Protein AF-A0A7W3MZ25-F1 (afdb_monomer_lite)

Radius of gyration: 14.88 Å; chains: 1; bounding box: 39×30×41 Å

Structure (mmCIF, N/CA/C/O backbone):
data_AF-A0A7W3MZ25-F1
#
_entry.id   AF-A0A7W3MZ25-F1
#
loop_
_atom_site.group_PDB
_atom_site.id
_atom_site.type_symbol
_atom_site.label_atom_id
_atom_site.label_alt_id
_atom_site.label_comp_id
_atom_site.label_asym_id
_atom_site.label_entity_id
_atom_site.label_seq_id
_atom_site.pdbx_PDB_ins_code
_atom_site.Cartn_x
_atom_site.Cartn_y
_atom_site.Cartn_z
_atom_site.occupancy
_atom_site.B_iso_or_equiv
_atom_site.auth_seq_id
_atom_site.auth_comp_id
_atom_site.auth_asym_id
_atom_site.auth_atom_id
_atom_site.pdbx_PDB_model_num
ATOM 1 N N . MET A 1 1 ? 2.802 -11.523 -21.238 1.00 66.38 1 MET A N 1
ATOM 2 C CA . MET A 1 1 ? 2.652 -12.300 -19.993 1.00 66.38 1 MET A CA 1
ATOM 3 C C . MET A 1 1 ? 3.324 -11.457 -18.950 1.00 66.38 1 MET A C 1
ATOM 5 O O . MET A 1 1 ? 4.545 -11.412 -18.972 1.00 66.38 1 MET A O 1
ATOM 9 N N . PHE A 1 2 ? 2.535 -10.769 -18.134 1.00 85.69 2 PHE A N 1
ATOM 10 C CA . PHE A 1 2 ? 3.048 -9.909 -17.081 1.00 85.69 2 PHE A CA 1
ATOM 11 C C . PHE A 1 2 ? 3.897 -10.700 -16.076 1.00 85.69 2 PHE A C 1
ATOM 13 O O . PHE A 1 2 ? 3.650 -11.880 -15.805 1.00 85.69 2 PHE A O 1
ATOM 20 N N . THR A 1 3 ? 4.902 -10.038 -15.508 1.00 93.62 3 THR A N 1
ATOM 21 C CA . THR A 1 3 ? 5.686 -10.532 -14.368 1.00 93.62 3 THR A CA 1
ATOM 22 C C . THR A 1 3 ? 6.079 -9.358 -13.480 1.00 93.62 3 THR A C 1
ATOM 24 O O . THR A 1 3 ? 6.156 -8.230 -13.962 1.00 93.62 3 THR A O 1
ATOM 27 N N . VAL A 1 4 ? 6.397 -9.609 -12.205 1.00 95.31 4 VAL A N 1
ATOM 28 C CA . VAL A 1 4 ? 6.908 -8.539 -11.327 1.00 95.31 4 VAL A CA 1
ATOM 29 C C . VAL A 1 4 ? 8.206 -7.937 -11.874 1.00 95.31 4 VAL A C 1
ATOM 31 O O . VAL A 1 4 ? 8.381 -6.728 -11.843 1.00 95.31 4 VAL A O 1
ATOM 34 N N . ASN A 1 5 ? 9.069 -8.747 -12.494 1.00 95.38 5 ASN A N 1
ATOM 35 C CA . ASN A 1 5 ? 10.282 -8.246 -13.146 1.00 95.38 5 ASN A CA 1
ATOM 36 C C . ASN A 1 5 ? 9.990 -7.343 -14.356 1.00 95.38 5 ASN A C 1
ATOM 38 O O . ASN A 1 5 ? 10.755 -6.421 -14.618 1.00 95.38 5 ASN A O 1
ATOM 42 N N . GLU A 1 6 ? 8.928 -7.621 -15.118 1.00 94.25 6 GLU A N 1
ATOM 43 C CA . GLU A 1 6 ? 8.505 -6.758 -16.229 1.00 94.25 6 GLU A CA 1
ATOM 44 C C . GLU A 1 6 ? 7.991 -5.421 -15.694 1.00 94.25 6 GLU A C 1
ATOM 46 O O . GLU A 1 6 ? 8.427 -4.382 -16.178 1.00 94.25 6 GLU A O 1
ATOM 51 N N . LEU A 1 7 ? 7.170 -5.452 -14.639 1.00 96.12 7 LEU A N 1
ATOM 52 C CA . LEU A 1 7 ? 6.695 -4.248 -13.958 1.00 96.12 7 LEU A CA 1
ATOM 53 C C . LEU A 1 7 ? 7.861 -3.392 -13.447 1.00 96.12 7 LEU A C 1
ATOM 55 O O . LEU A 1 7 ? 7.952 -2.216 -13.774 1.00 96.12 7 LEU A O 1
ATOM 59 N N . VAL A 1 8 ? 8.802 -3.998 -12.715 1.00 96.25 8 VAL A N 1
ATOM 60 C CA . VAL A 1 8 ? 10.002 -3.314 -12.205 1.00 96.25 8 VAL A CA 1
ATOM 61 C C . VAL A 1 8 ? 10.850 -2.749 -13.342 1.00 96.25 8 VAL A C 1
ATOM 63 O O . VAL A 1 8 ? 11.418 -1.669 -13.207 1.00 96.25 8 VAL A O 1
ATOM 66 N N . ARG A 1 9 ? 10.950 -3.453 -14.473 1.00 94.19 9 ARG A N 1
ATOM 67 C CA . ARG A 1 9 ? 11.675 -2.944 -15.638 1.00 94.19 9 ARG A CA 1
ATOM 68 C C . ARG A 1 9 ? 11.005 -1.698 -16.218 1.00 94.19 9 ARG A C 1
ATOM 70 O O . ARG A 1 9 ? 11.735 -0.772 -16.536 1.00 94.19 9 ARG A O 1
ATOM 77 N N . CYS A 1 10 ? 9.679 -1.689 -16.343 1.00 93.56 10 CYS A N 1
ATOM 78 C CA . CYS A 1 10 ? 8.910 -0.525 -16.792 1.00 93.56 10 CYS A CA 1
ATOM 79 C C . CYS A 1 10 ? 9.055 0.658 -15.833 1.00 93.56 10 CYS A C 1
ATOM 81 O O . CYS A 1 10 ? 9.342 1.764 -16.268 1.00 93.56 10 CYS A O 1
ATOM 83 N N . ILE A 1 11 ? 8.968 0.416 -14.519 1.00 94.75 11 ILE A N 1
ATOM 84 C CA . ILE A 1 11 ? 9.174 1.459 -13.502 1.00 94.75 11 ILE A CA 1
ATOM 85 C C . ILE A 1 11 ? 10.547 2.136 -13.657 1.00 94.75 11 ILE A C 1
ATOM 87 O O . ILE A 1 11 ? 10.658 3.352 -13.553 1.00 94.75 11 ILE A O 1
ATOM 91 N N . ASN A 1 12 ? 11.589 1.345 -13.926 1.00 92.56 12 ASN A N 1
ATOM 92 C CA . ASN A 1 12 ? 12.965 1.827 -14.053 1.00 92.56 12 ASN A CA 1
ATOM 93 C C . ASN A 1 12 ? 13.326 2.357 -15.452 1.00 92.56 12 ASN A C 1
ATOM 95 O O . ASN A 1 12 ? 14.484 2.724 -15.675 1.00 92.56 12 ASN A O 1
ATOM 99 N N . ASP A 1 13 ? 12.399 2.339 -16.411 1.00 89.56 13 ASP A N 1
ATOM 100 C CA . ASP A 1 13 ? 12.661 2.793 -17.772 1.00 89.56 13 ASP A CA 1
ATOM 101 C C . ASP A 1 13 ? 12.366 4.301 -17.887 1.00 89.56 13 ASP A C 1
ATOM 103 O O . ASP A 1 13 ? 11.207 4.706 -17.817 1.00 89.56 13 ASP A O 1
ATOM 107 N N . PRO A 1 14 ? 13.390 5.159 -18.060 1.00 75.56 14 PRO A N 1
ATOM 108 C CA . PRO A 1 14 ? 13.197 6.607 -18.133 1.00 75.56 14 PRO A CA 1
ATOM 109 C C . PRO A 1 14 ? 12.454 7.060 -19.399 1.00 75.56 14 PRO A C 1
ATOM 111 O O . PRO A 1 14 ? 12.026 8.214 -19.454 1.00 75.56 14 PRO A O 1
ATOM 114 N N . ASP A 1 15 ? 12.342 6.191 -20.410 1.00 78.81 15 ASP A N 1
ATOM 115 C CA . ASP A 1 15 ? 11.617 6.456 -21.653 1.00 78.81 15 ASP A CA 1
ATOM 116 C C . ASP A 1 15 ? 10.171 5.915 -21.617 1.00 78.81 15 ASP A C 1
ATOM 118 O O . ASP A 1 15 ? 9.412 6.158 -22.560 1.00 78.81 15 ASP A O 1
ATOM 122 N N . ASP A 1 16 ? 9.777 5.187 -20.563 1.00 72.62 16 ASP A N 1
ATOM 123 C CA . ASP A 1 16 ? 8.404 4.704 -20.383 1.00 72.62 16 ASP A CA 1
ATOM 124 C C . ASP A 1 16 ? 7.508 5.862 -19.929 1.00 72.62 16 ASP A C 1
ATOM 126 O O . ASP A 1 16 ? 7.760 6.540 -18.930 1.00 72.62 16 ASP A O 1
ATOM 130 N N . ASP A 1 17 ? 6.438 6.112 -20.678 1.00 64.69 17 ASP A N 1
ATOM 131 C CA . ASP A 1 17 ? 5.498 7.198 -20.432 1.00 64.69 17 ASP A CA 1
ATOM 132 C C . ASP A 1 17 ? 4.496 6.838 -19.330 1.00 64.69 17 ASP A C 1
ATOM 134 O O . ASP A 1 17 ? 3.306 7.108 -19.455 1.00 64.69 17 ASP A O 1
ATOM 138 N N . SER A 1 18 ? 4.953 6.220 -18.237 1.00 69.25 18 SER A N 1
ATOM 139 C CA . SER A 1 18 ? 4.181 5.719 -17.082 1.00 69.25 18 SER A CA 1
ATOM 140 C C . SER A 1 18 ? 3.029 4.747 -17.389 1.00 69.25 18 SER A C 1
ATOM 142 O O . SER A 1 18 ? 2.585 4.011 -16.511 1.00 69.25 18 SER A O 1
ATOM 144 N N . THR A 1 19 ? 2.563 4.677 -18.633 1.00 83.44 19 THR A N 1
ATOM 145 C CA . THR A 1 19 ? 1.327 4.008 -19.029 1.00 83.44 19 THR A CA 1
ATOM 146 C C . THR A 1 19 ? 1.508 2.502 -18.982 1.00 83.44 19 THR A C 1
ATOM 148 O O . THR A 1 19 ? 0.641 1.788 -18.478 1.00 83.44 19 THR A O 1
ATOM 151 N N . ARG A 1 20 ? 2.660 1.997 -19.440 1.00 91.31 20 ARG A N 1
ATOM 152 C CA . ARG A 1 20 ? 2.879 0.553 -19.513 1.00 91.31 20 ARG A CA 1
ATOM 153 C C . ARG A 1 20 ? 2.978 -0.094 -18.134 1.00 91.31 20 ARG A C 1
ATOM 155 O O . ARG A 1 20 ? 2.506 -1.218 -17.962 1.00 91.31 20 ARG A O 1
ATOM 162 N N . ALA A 1 21 ? 3.560 0.592 -17.153 1.00 94.00 21 ALA A N 1
ATOM 163 C CA . ALA A 1 21 ? 3.626 0.087 -15.786 1.00 94.00 21 ALA A CA 1
ATOM 164 C C . ALA A 1 21 ? 2.216 -0.157 -15.220 1.00 94.00 21 ALA A C 1
ATOM 166 O O . ALA A 1 21 ? 1.936 -1.258 -14.744 1.00 94.00 21 ALA A O 1
ATOM 167 N N . TYR A 1 22 ? 1.302 0.807 -15.368 1.00 93.38 22 TYR A N 1
ATOM 168 C CA . TYR A 1 22 ? -0.084 0.656 -14.916 1.00 93.38 22 TYR A CA 1
ATOM 169 C C . TYR A 1 22 ? -0.882 -0.374 -15.729 1.00 93.38 22 TYR A C 1
ATOM 171 O O . TYR A 1 22 ? -1.653 -1.127 -15.143 1.00 93.38 22 TYR A O 1
ATOM 179 N N . GLU A 1 23 ? -0.642 -0.525 -17.037 1.00 94.94 23 GLU A N 1
ATOM 180 C CA . GLU A 1 23 ? -1.234 -1.636 -17.805 1.00 94.94 23 GLU A CA 1
ATOM 181 C C . GLU A 1 23 ? -0.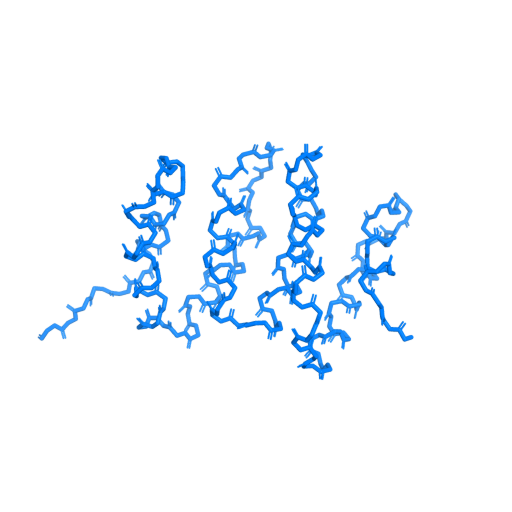828 -3.006 -17.240 1.00 94.94 23 GLU A C 1
ATOM 183 O O . GLU A 1 23 ? -1.640 -3.928 -17.157 1.00 94.94 23 GLU A O 1
ATOM 188 N N . ILE A 1 24 ? 0.438 -3.157 -16.838 1.00 96.00 24 ILE A N 1
ATOM 189 C CA . ILE A 1 24 ? 0.921 -4.390 -16.211 1.00 96.00 24 ILE A CA 1
ATOM 190 C C . ILE A 1 24 ? 0.255 -4.597 -14.846 1.00 96.00 24 ILE A C 1
ATOM 192 O O . ILE A 1 24 ? -0.083 -5.735 -14.512 1.00 96.00 24 ILE A O 1
ATOM 196 N N . VAL A 1 25 ? 0.048 -3.527 -14.070 1.00 97.50 25 VAL A N 1
ATOM 197 C CA . VAL A 1 25 ? -0.718 -3.586 -12.817 1.00 97.50 25 VAL A CA 1
ATOM 198 C C . VAL A 1 25 ? -2.140 -4.083 -13.083 1.00 97.50 25 VAL A C 1
ATOM 200 O O . VAL A 1 25 ? -2.559 -5.052 -12.452 1.00 97.50 25 VAL A O 1
ATOM 203 N N . ASP A 1 26 ? -2.845 -3.523 -14.066 1.00 97.31 26 ASP A N 1
ATOM 204 C CA . ASP A 1 26 ? -4.194 -3.960 -14.442 1.00 97.31 26 ASP A CA 1
ATOM 205 C C . ASP A 1 26 ? -4.226 -5.439 -14.850 1.00 97.31 26 ASP A C 1
ATOM 207 O O . ASP A 1 26 ? -5.095 -6.197 -14.407 1.00 97.31 26 ASP A O 1
ATOM 211 N N . GLU A 1 27 ? -3.256 -5.888 -15.655 1.00 97.44 27 GLU A N 1
ATOM 212 C CA . GLU A 1 27 ? -3.116 -7.297 -16.034 1.00 97.44 27 GLU A CA 1
ATOM 213 C C . GLU A 1 27 ? -2.898 -8.204 -14.802 1.00 97.44 27 GLU A C 1
ATOM 215 O O . GLU A 1 27 ? -3.517 -9.271 -14.696 1.00 97.44 27 GLU A O 1
ATOM 220 N N . MET A 1 28 ? -2.051 -7.783 -13.852 1.00 97.62 28 MET A N 1
ATOM 221 C CA . MET A 1 28 ? -1.815 -8.500 -12.595 1.00 97.62 28 MET A CA 1
ATOM 222 C C . MET A 1 28 ? -3.089 -8.587 -11.759 1.00 97.62 28 MET A C 1
ATOM 224 O O . MET A 1 28 ? -3.473 -9.685 -11.348 1.00 97.62 28 MET A O 1
ATOM 228 N N . VAL A 1 29 ? -3.771 -7.466 -11.535 1.00 97.75 29 VAL A N 1
ATOM 229 C CA . VAL A 1 29 ? -4.998 -7.398 -10.731 1.00 97.75 29 VAL A CA 1
ATOM 230 C C . VAL A 1 29 ? -6.105 -8.239 -11.365 1.00 97.75 29 VAL A C 1
ATOM 232 O O . VAL A 1 29 ? -6.729 -9.049 -10.677 1.00 97.75 29 VAL A O 1
ATOM 235 N N . ALA A 1 30 ? -6.285 -8.152 -12.686 1.00 97.75 30 ALA A N 1
ATOM 236 C CA . ALA A 1 30 ? -7.260 -8.954 -13.423 1.00 97.75 30 ALA A CA 1
ATOM 237 C C . ALA A 1 30 ? -7.000 -10.466 -13.317 1.00 97.75 30 ALA A C 1
ATOM 239 O O . ALA A 1 30 ? -7.936 -11.266 -13.392 1.00 97.75 30 ALA A O 1
ATOM 240 N N . SER A 1 31 ? -5.743 -10.877 -13.126 1.00 97.19 31 SER A N 1
ATOM 241 C CA . SER A 1 31 ? -5.407 -12.286 -12.906 1.00 97.19 31 SER A CA 1
ATOM 242 C C . SER A 1 31 ? -5.825 -12.806 -11.528 1.00 97.19 31 SER A C 1
ATOM 244 O O . SER A 1 31 ? -6.066 -14.005 -11.375 1.00 97.19 31 SER A O 1
ATOM 246 N N . GLY A 1 32 ? -5.892 -11.923 -10.524 1.00 96.50 32 GLY A N 1
ATOM 247 C CA . GLY A 1 32 ? -6.143 -12.282 -9.130 1.00 96.50 32 GLY A CA 1
ATOM 248 C C . GLY A 1 32 ? -5.061 -13.168 -8.499 1.00 96.50 32 GLY A C 1
ATOM 249 O O . GLY A 1 32 ? -5.322 -13.802 -7.471 1.00 96.50 32 GLY A O 1
ATOM 250 N N . ASP A 1 33 ? -3.865 -13.259 -9.094 1.00 97.31 33 ASP A N 1
ATOM 251 C CA . ASP A 1 33 ? -2.794 -14.127 -8.602 1.00 97.31 33 ASP A CA 1
ATOM 252 C C . ASP A 1 33 ? -2.128 -13.560 -7.340 1.00 97.31 33 ASP A C 1
ATOM 254 O O . ASP A 1 33 ? -1.107 -12.868 -7.362 1.00 97.31 33 ASP A O 1
ATOM 258 N N . LYS A 1 34 ? -2.697 -13.919 -6.188 1.00 96.81 34 LYS A N 1
ATOM 259 C CA . LYS A 1 34 ? -2.170 -13.541 -4.873 1.00 96.81 34 LYS A CA 1
ATOM 260 C C . LYS A 1 34 ? -0.775 -14.106 -4.584 1.00 96.81 34 LYS A C 1
ATOM 262 O O . LYS A 1 34 ? -0.137 -13.645 -3.638 1.00 96.81 34 LYS A O 1
ATOM 267 N N . ALA A 1 35 ? -0.262 -15.060 -5.370 1.00 97.00 35 ALA A N 1
ATOM 268 C CA . ALA A 1 35 ? 1.108 -15.549 -5.208 1.00 97.00 35 ALA A CA 1
ATOM 269 C C . ALA A 1 35 ? 2.164 -14.481 -5.547 1.00 97.00 35 ALA A C 1
ATOM 271 O O . ALA A 1 35 ? 3.324 -14.627 -5.159 1.00 97.00 35 ALA A O 1
ATOM 272 N N . LEU A 1 36 ? 1.771 -13.395 -6.222 1.00 97.69 36 LEU A N 1
ATOM 273 C CA . LEU A 1 36 ? 2.648 -12.269 -6.551 1.00 97.69 36 LEU A CA 1
ATOM 274 C C . LEU A 1 36 ? 2.889 -11.324 -5.365 1.00 97.69 36 LEU A C 1
ATOM 276 O O . LEU A 1 36 ? 3.916 -10.647 -5.331 1.00 97.69 36 LEU A O 1
ATOM 280 N N . VAL A 1 37 ? 1.993 -11.309 -4.370 1.00 98.44 37 VAL A N 1
ATOM 281 C CA . VAL A 1 37 ? 2.024 -10.363 -3.238 1.00 98.44 37 VAL A CA 1
ATOM 282 C C . VAL A 1 37 ? 3.365 -10.369 -2.485 1.00 98.44 37 VAL A C 1
ATOM 284 O O . VAL A 1 37 ? 3.916 -9.290 -2.277 1.00 98.44 37 VAL A O 1
ATOM 287 N N . PRO A 1 38 ? 3.973 -11.520 -2.121 1.00 98.44 38 PRO A N 1
ATOM 288 C CA . PRO A 1 38 ? 5.267 -11.517 -1.431 1.00 98.44 38 PRO A CA 1
ATOM 289 C C . PRO A 1 38 ? 6.410 -10.923 -2.266 1.00 98.44 38 PRO A C 1
ATOM 291 O O . PRO A 1 38 ? 7.331 -10.312 -1.721 1.00 98.44 38 PRO A O 1
ATOM 294 N N . HIS A 1 39 ? 6.362 -11.099 -3.589 1.00 98.38 39 HIS A N 1
ATOM 295 C CA . HIS A 1 39 ? 7.368 -10.542 -4.487 1.00 98.38 39 HIS A CA 1
ATOM 296 C C . HIS A 1 39 ? 7.192 -9.025 -4.604 1.00 98.38 39 HIS A C 1
ATOM 298 O O . HIS A 1 39 ? 8.156 -8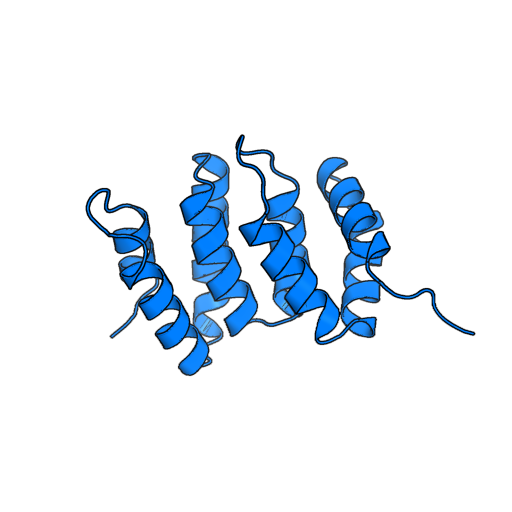.290 -4.421 1.00 98.38 39 HIS A O 1
ATOM 304 N N . LEU A 1 40 ? 5.960 -8.549 -4.806 1.00 98.69 40 LEU A N 1
ATOM 305 C CA . LEU A 1 40 ? 5.643 -7.118 -4.833 1.00 98.69 40 LEU A CA 1
ATOM 306 C C . LEU A 1 40 ? 6.019 -6.426 -3.516 1.00 98.69 40 LEU A C 1
ATOM 308 O O . LEU A 1 40 ? 6.647 -5.376 -3.537 1.00 98.69 40 LEU A O 1
ATOM 312 N N . ALA A 1 41 ? 5.747 -7.050 -2.367 1.00 98.69 41 ALA A N 1
ATOM 313 C CA . ALA A 1 41 ? 6.162 -6.520 -1.068 1.00 98.69 41 ALA A CA 1
ATOM 314 C C . ALA A 1 41 ? 7.692 -6.395 -0.943 1.00 98.69 41 ALA A C 1
ATOM 316 O O . ALA A 1 41 ? 8.188 -5.463 -0.312 1.00 98.69 41 ALA A O 1
ATOM 317 N N . THR A 1 42 ? 8.449 -7.305 -1.564 1.00 98.62 42 THR A N 1
ATOM 318 C CA . THR A 1 42 ? 9.916 -7.223 -1.608 1.00 98.62 42 THR A CA 1
ATOM 319 C C . THR A 1 42 ? 10.385 -6.046 -2.465 1.00 98.62 42 THR A C 1
ATOM 321 O O . THR A 1 42 ? 11.294 -5.328 -2.052 1.00 98.62 42 THR A O 1
ATOM 324 N N . GLU A 1 43 ? 9.769 -5.818 -3.628 1.00 98.69 43 GLU A N 1
ATOM 325 C CA . GLU A 1 43 ? 10.110 -4.680 -4.494 1.00 98.69 43 GLU A CA 1
ATOM 326 C C . GLU A 1 43 ? 9.705 -3.341 -3.872 1.00 98.69 43 GLU A C 1
ATOM 328 O O . GLU A 1 43 ? 10.494 -2.401 -3.907 1.00 98.69 43 GLU A O 1
ATOM 333 N N . LEU A 1 44 ? 8.556 -3.272 -3.191 1.00 98.81 44 LEU A N 1
ATOM 334 C CA . LEU A 1 44 ? 8.145 -2.084 -2.440 1.00 98.81 44 LEU A CA 1
ATOM 335 C C . LEU A 1 44 ? 9.233 -1.657 -1.449 1.00 98.81 44 LEU A C 1
ATOM 337 O O . LEU A 1 44 ? 9.622 -0.495 -1.406 1.00 98.81 44 LEU A O 1
ATOM 341 N N . GLN A 1 45 ? 9.782 -2.604 -0.681 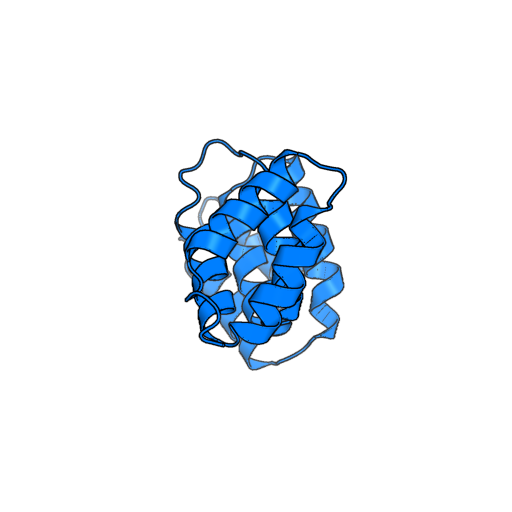1.00 98.62 45 GLN A N 1
ATOM 342 C CA . GLN A 1 45 ? 10.860 -2.302 0.262 1.00 98.62 45 GLN A CA 1
ATOM 343 C C . GLN A 1 45 ? 12.132 -1.795 -0.427 1.00 98.62 45 GLN A C 1
ATOM 345 O O . GLN A 1 45 ? 12.844 -0.973 0.150 1.00 98.62 45 GLN A O 1
ATOM 350 N N . LYS A 1 46 ? 12.434 -2.254 -1.646 1.00 98.50 46 LYS A N 1
ATOM 351 C CA . LYS A 1 46 ? 13.582 -1.751 -2.414 1.00 98.50 46 LYS A CA 1
ATOM 352 C C . LYS A 1 46 ? 13.361 -0.311 -2.862 1.00 98.50 46 LYS A C 1
ATOM 354 O O . LYS A 1 46 ? 14.187 0.526 -2.515 1.00 98.50 46 LYS A O 1
ATOM 359 N N . PHE A 1 47 ? 12.229 -0.005 -3.496 1.00 98.44 47 PHE A N 1
ATOM 360 C CA . PHE A 1 47 ? 11.914 1.361 -3.932 1.00 98.44 47 PHE A CA 1
ATOM 361 C C . PHE A 1 47 ? 11.871 2.346 -2.757 1.00 98.44 47 PHE A C 1
ATOM 363 O O . PHE A 1 47 ? 12.453 3.428 -2.825 1.00 98.44 47 PHE A O 1
ATOM 370 N N . LEU A 1 48 ? 11.315 1.929 -1.613 1.00 98.44 48 LEU A N 1
ATOM 371 C CA . LEU A 1 48 ? 11.364 2.716 -0.376 1.00 98.44 48 LEU A CA 1
ATOM 372 C C . LEU A 1 48 ? 12.802 2.998 0.096 1.00 98.44 48 LEU A C 1
ATOM 374 O O . LEU A 1 48 ? 13.081 4.074 0.623 1.00 98.44 48 LEU A O 1
ATOM 378 N N . ASN A 1 49 ? 13.724 2.041 -0.043 1.00 98.31 49 ASN A N 1
ATOM 379 C CA . ASN A 1 49 ? 15.132 2.223 0.328 1.00 98.31 49 ASN A CA 1
ATOM 380 C C . ASN A 1 49 ? 15.915 3.076 -0.673 1.00 98.31 49 ASN A C 1
ATOM 382 O O . ASN A 1 49 ? 16.884 3.724 -0.281 1.00 98.31 49 ASN A O 1
ATOM 386 N N . GLU A 1 50 ? 15.501 3.072 -1.934 1.00 97.44 50 GLU A N 1
ATOM 387 C CA . GLU A 1 50 ? 16.108 3.845 -3.018 1.00 97.44 50 GLU A CA 1
ATOM 388 C C . GLU A 1 50 ? 15.579 5.285 -3.081 1.00 97.44 50 GLU A C 1
ATOM 390 O O . GLU A 1 50 ? 16.205 6.137 -3.708 1.00 97.44 50 GLU A O 1
ATOM 395 N N . GLY A 1 51 ? 14.485 5.583 -2.372 1.00 97.31 51 GLY A N 1
ATOM 396 C CA . GLY A 1 51 ? 13.841 6.895 -2.406 1.00 97.31 51 GLY A CA 1
ATOM 397 C C . GLY A 1 51 ? 12.991 7.112 -3.656 1.00 97.31 51 GLY A C 1
ATOM 398 O O . GLY A 1 51 ? 12.750 8.252 -4.041 1.00 97.31 51 GLY A O 1
ATOM 399 N N . ASP A 1 52 ? 12.561 6.029 -4.300 1.00 96.69 52 ASP A N 1
ATOM 400 C CA . ASP A 1 52 ? 11.772 6.068 -5.524 1.00 96.69 52 ASP A CA 1
ATOM 401 C C . ASP A 1 52 ? 10.275 6.093 -5.190 1.00 96.69 52 ASP A C 1
ATOM 403 O O . ASP A 1 52 ? 9.656 5.059 -4.918 1.00 96.69 52 ASP A O 1
ATOM 407 N N . PHE A 1 53 ? 9.696 7.297 -5.178 1.00 96.69 53 PHE A N 1
ATOM 408 C CA . PHE A 1 53 ? 8.265 7.483 -4.930 1.00 96.69 53 PHE A CA 1
ATOM 409 C C . PHE A 1 53 ? 7.398 6.909 -6.054 1.00 96.69 53 PHE A C 1
ATOM 411 O O . PHE A 1 53 ? 6.347 6.344 -5.773 1.00 96.69 53 PHE A O 1
ATOM 418 N N . TYR A 1 54 ? 7.851 6.971 -7.308 1.00 95.31 54 TYR A N 1
ATOM 419 C CA . TYR A 1 54 ? 7.086 6.450 -8.436 1.00 95.31 54 TYR A CA 1
ATOM 420 C C . TYR A 1 54 ? 7.011 4.921 -8.378 1.00 95.31 54 TYR A C 1
ATOM 422 O O . TYR A 1 54 ? 5.927 4.342 -8.460 1.00 95.31 54 TYR A O 1
ATOM 430 N N . GLY A 1 55 ? 8.147 4.261 -8.140 1.00 97.12 55 GLY A N 1
ATOM 431 C CA . GLY A 1 55 ? 8.187 2.816 -7.939 1.00 97.12 55 GLY A CA 1
ATOM 432 C C . GLY A 1 55 ? 7.406 2.359 -6.707 1.00 97.12 55 GLY A C 1
ATOM 433 O O . GLY A 1 55 ? 6.727 1.331 -6.759 1.00 97.12 55 GLY A O 1
ATOM 434 N N . ARG A 1 56 ? 7.434 3.131 -5.612 1.00 98.44 56 ARG A N 1
ATOM 435 C CA . ARG A 1 56 ? 6.592 2.879 -4.432 1.00 98.44 56 ARG A CA 1
ATOM 436 C C . ARG A 1 56 ? 5.109 2.866 -4.805 1.00 98.44 56 ARG A C 1
ATOM 438 O O . ARG A 1 56 ? 4.422 1.918 -4.429 1.00 98.44 56 ARG A O 1
ATOM 445 N N . ASP A 1 57 ? 4.641 3.878 -5.528 1.00 97.88 57 ASP A N 1
ATOM 446 C CA . ASP A 1 57 ? 3.219 4.066 -5.832 1.00 97.88 57 ASP A CA 1
ATOM 447 C C . ASP A 1 57 ? 2.692 2.978 -6.769 1.00 97.88 57 ASP A C 1
ATOM 449 O O . ASP A 1 57 ? 1.717 2.301 -6.447 1.00 97.88 57 ASP A O 1
ATOM 453 N N . VAL A 1 58 ? 3.407 2.697 -7.862 1.00 97.62 58 VAL A N 1
ATOM 454 C CA . VAL A 1 58 ? 3.015 1.644 -8.814 1.00 97.62 58 VAL A CA 1
ATOM 455 C C . VAL A 1 58 ? 2.948 0.267 -8.140 1.00 97.62 58 VAL A C 1
ATOM 457 O O . VAL A 1 58 ? 2.031 -0.522 -8.384 1.00 97.62 58 VAL A O 1
ATOM 460 N N . ILE A 1 59 ? 3.916 -0.055 -7.274 1.00 98.62 59 ILE A N 1
ATOM 461 C CA . ILE A 1 59 ? 3.904 -1.328 -6.544 1.00 98.62 59 ILE A CA 1
ATOM 462 C C . ILE A 1 59 ? 2.798 -1.353 -5.480 1.00 98.62 59 ILE A C 1
ATOM 464 O O . ILE A 1 59 ? 2.194 -2.408 -5.262 1.00 98.62 59 ILE A O 1
ATOM 468 N N . ALA A 1 60 ? 2.520 -0.225 -4.823 1.00 98.62 60 ALA A N 1
ATOM 469 C CA . ALA A 1 60 ? 1.432 -0.113 -3.858 1.00 98.62 60 ALA A CA 1
ATOM 470 C C . ALA A 1 60 ? 0.063 -0.352 -4.510 1.00 98.62 60 ALA A C 1
ATOM 472 O O . ALA A 1 60 ? -0.732 -1.103 -3.944 1.00 98.62 60 ALA A O 1
ATOM 473 N N . ASP A 1 61 ? -0.170 0.164 -5.717 1.00 98.31 61 ASP A N 1
ATOM 474 C CA . ASP A 1 61 ? -1.401 -0.081 -6.479 1.00 98.31 61 ASP A CA 1
ATOM 475 C C . ASP A 1 61 ? -1.569 -1.559 -6.844 1.00 98.31 61 ASP A C 1
ATOM 477 O O . ASP A 1 61 ? -2.638 -2.145 -6.645 1.00 98.31 61 ASP A O 1
ATOM 481 N N . ALA A 1 62 ? -0.494 -2.221 -7.283 1.00 98.44 62 ALA A N 1
ATOM 482 C CA . ALA A 1 62 ? -0.523 -3.662 -7.539 1.00 98.44 62 ALA A CA 1
ATOM 483 C C . ALA A 1 62 ? -0.850 -4.473 -6.274 1.00 98.44 62 ALA A C 1
ATOM 485 O O . ALA A 1 62 ? -1.630 -5.430 -6.318 1.00 98.44 62 ALA A O 1
ATOM 486 N N . LEU A 1 63 ? -0.263 -4.098 -5.133 1.00 98.88 63 LEU A N 1
ATOM 487 C CA . LEU A 1 63 ? -0.541 -4.724 -3.840 1.00 98.88 63 LEU A CA 1
ATOM 488 C C . LEU A 1 63 ? -1.991 -4.495 -3.403 1.00 98.88 63 LEU A C 1
ATOM 490 O O . LEU A 1 63 ? -2.644 -5.455 -2.989 1.00 98.88 63 LEU A O 1
ATOM 494 N N . ALA A 1 64 ? -2.497 -3.267 -3.529 1.00 98.62 64 ALA A N 1
ATOM 495 C CA . ALA A 1 64 ? -3.875 -2.908 -3.215 1.00 98.62 64 ALA A CA 1
ATOM 496 C C . ALA A 1 64 ? -4.863 -3.721 -4.058 1.00 98.62 64 ALA A C 1
ATOM 498 O O . ALA A 1 64 ? -5.767 -4.351 -3.511 1.00 98.62 64 ALA A O 1
ATOM 499 N N . GLY A 1 65 ? -4.652 -3.805 -5.373 1.00 98.38 65 GLY A N 1
ATOM 500 C CA . GLY A 1 65 ? -5.541 -4.557 -6.256 1.00 98.38 65 GLY A CA 1
ATOM 501 C C . GLY A 1 65 ? -5.507 -6.076 -6.033 1.00 98.38 65 GLY A C 1
ATOM 502 O O . GLY A 1 65 ? -6.538 -6.741 -6.138 1.00 98.38 65 GLY A O 1
ATOM 503 N N . LEU A 1 66 ? -4.353 -6.656 -5.681 1.00 98.44 66 LEU A N 1
ATOM 504 C CA . LEU A 1 66 ? -4.219 -8.108 -5.479 1.00 98.44 66 LEU A CA 1
ATOM 505 C C . LEU A 1 66 ? -4.618 -8.580 -4.076 1.00 98.44 66 LEU A C 1
ATOM 507 O O . LEU A 1 66 ? -5.243 -9.637 -3.920 1.00 98.44 66 LEU A O 1
ATOM 511 N N . ALA A 1 67 ? -4.217 -7.846 -3.040 1.00 98.31 67 ALA A N 1
ATOM 512 C CA . ALA A 1 67 ? -4.458 -8.223 -1.649 1.00 98.31 67 ALA A CA 1
ATOM 513 C C . ALA A 1 67 ? -5.683 -7.521 -1.041 1.00 98.31 67 ALA A C 1
ATOM 515 O O . ALA A 1 67 ? -6.181 -7.978 -0.008 1.00 98.31 67 ALA A O 1
ATOM 516 N N . GLY A 1 68 ? -6.213 -6.481 -1.690 1.00 98.25 68 GLY A N 1
ATOM 517 C CA . GLY A 1 68 ? -7.315 -5.681 -1.168 1.00 98.25 68 GLY A CA 1
ATOM 518 C C . GLY A 1 68 ? -6.937 -5.037 0.161 1.00 98.25 68 GLY A C 1
ATOM 519 O O . GLY A 1 68 ? -5.790 -4.652 0.384 1.00 98.25 68 GLY A O 1
ATOM 520 N N . ILE A 1 69 ? -7.895 -4.997 1.085 1.00 98.19 69 ILE A N 1
ATOM 521 C CA . ILE A 1 69 ? -7.712 -4.397 2.413 1.00 98.19 69 ILE A CA 1
ATOM 522 C C . ILE A 1 69 ? -6.558 -5.016 3.221 1.00 98.19 69 ILE A C 1
ATOM 524 O O . ILE A 1 69 ? -5.976 -4.358 4.077 1.00 98.19 69 ILE A O 1
ATOM 528 N N . GLU A 1 70 ? -6.154 -6.255 2.926 1.00 97.94 70 GLU A N 1
ATOM 529 C CA . GLU A 1 70 ? -5.020 -6.898 3.601 1.00 97.94 70 GLU A CA 1
ATOM 530 C C . GLU A 1 70 ? -3.661 -6.272 3.218 1.00 97.94 70 GLU A C 1
ATOM 532 O O . GLU A 1 70 ? -2.672 -6.498 3.913 1.00 97.94 70 GLU A O 1
ATOM 537 N N . ALA A 1 71 ? -3.592 -5.456 2.155 1.00 98.56 71 ALA A N 1
ATOM 538 C CA . ALA A 1 71 ? -2.415 -4.639 1.845 1.00 98.56 71 ALA A CA 1
ATOM 539 C C . ALA A 1 71 ? -2.275 -3.416 2.765 1.00 98.56 71 ALA A C 1
ATOM 541 O O . ALA A 1 71 ? -1.171 -2.887 2.892 1.00 98.56 71 ALA A O 1
ATOM 542 N N . LEU A 1 72 ? -3.355 -2.966 3.413 1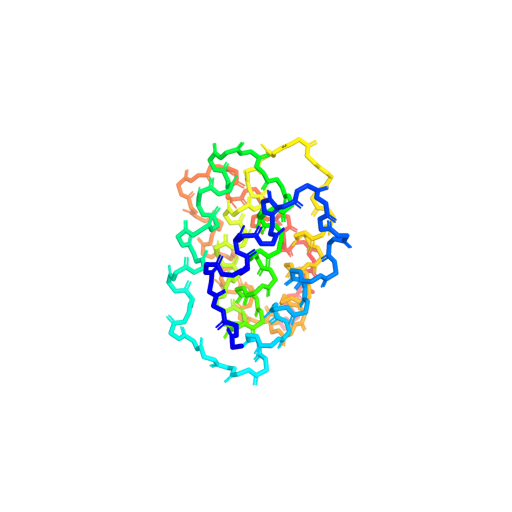.00 98.75 72 LEU A N 1
ATOM 543 C CA . LEU A 1 72 ? -3.395 -1.685 4.123 1.00 98.75 72 LEU A CA 1
ATOM 544 C C . LEU A 1 72 ? -2.231 -1.489 5.115 1.00 98.75 72 LEU A C 1
ATOM 546 O O . LEU A 1 72 ? -1.597 -0.437 5.054 1.00 98.75 72 LEU A O 1
ATOM 550 N N . PRO A 1 73 ? -1.843 -2.469 5.961 1.00 98.69 73 PRO A N 1
ATOM 551 C CA . PRO A 1 73 ? -0.716 -2.277 6.874 1.00 98.69 73 PRO A CA 1
ATOM 552 C C . PRO A 1 73 ? 0.617 -2.009 6.173 1.00 98.69 73 PRO A C 1
ATOM 554 O O . PRO A 1 73 ? 1.422 -1.207 6.642 1.00 98.69 73 PRO A O 1
ATOM 557 N N . LEU A 1 74 ? 0.843 -2.657 5.029 1.00 98.62 74 LEU A N 1
ATOM 558 C CA . LEU A 1 74 ? 2.054 -2.474 4.239 1.00 98.62 74 LEU A CA 1
ATOM 559 C C . LEU A 1 74 ? 2.084 -1.090 3.573 1.00 98.62 74 LEU A C 1
ATOM 561 O O . LEU A 1 74 ? 3.140 -0.464 3.510 1.00 98.62 74 LEU A O 1
ATOM 565 N N . LEU A 1 75 ? 0.928 -0.603 3.123 1.00 98.81 75 LEU A N 1
ATOM 566 C CA . LEU A 1 75 ? 0.780 0.696 2.464 1.00 98.81 75 LEU A CA 1
ATOM 567 C C . LEU A 1 75 ? 0.892 1.852 3.466 1.00 98.81 75 LEU A C 1
ATOM 569 O O . LEU A 1 75 ? 1.574 2.833 3.183 1.00 98.81 75 LEU A O 1
ATOM 573 N N . ILE A 1 76 ? 0.341 1.700 4.674 1.00 98.75 76 ILE A N 1
ATOM 574 C CA . ILE A 1 76 ? 0.559 2.644 5.781 1.00 98.75 76 ILE A CA 1
ATOM 575 C C . ILE A 1 76 ? 2.047 2.720 6.135 1.00 98.75 76 ILE A C 1
ATOM 577 O O . ILE A 1 76 ? 2.597 3.813 6.253 1.00 98.75 76 ILE A O 1
ATOM 581 N N . ALA A 1 77 ? 2.733 1.578 6.239 1.00 98.62 77 ALA A N 1
ATOM 582 C CA . ALA A 1 77 ? 4.171 1.561 6.500 1.00 98.62 77 ALA A CA 1
ATOM 583 C C . ALA A 1 77 ? 4.998 2.200 5.368 1.00 98.62 77 ALA A C 1
ATOM 585 O O . ALA A 1 77 ? 6.034 2.810 5.637 1.00 98.62 77 ALA A O 1
ATOM 586 N N . ALA A 1 78 ? 4.551 2.079 4.115 1.00 98.69 78 ALA A N 1
ATOM 587 C CA . ALA A 1 78 ? 5.173 2.739 2.972 1.00 98.69 78 ALA A CA 1
ATOM 588 C C . ALA A 1 78 ? 4.958 4.260 2.994 1.00 98.69 78 ALA A C 1
ATOM 590 O O . ALA A 1 78 ? 5.920 5.000 2.814 1.00 98.69 78 ALA A O 1
ATOM 591 N N . SER A 1 79 ? 3.735 4.720 3.276 1.00 98.44 79 SER A N 1
ATOM 592 C CA . SER A 1 79 ? 3.399 6.150 3.355 1.00 98.44 79 SER A CA 1
ATOM 593 C C . SER A 1 79 ? 4.032 6.840 4.570 1.00 98.44 79 SER A C 1
ATOM 595 O O . SER A 1 79 ? 4.362 8.020 4.528 1.00 98.44 79 SER A O 1
ATOM 597 N N . ALA A 1 80 ? 4.328 6.085 5.632 1.00 98.12 80 ALA A N 1
ATOM 598 C CA . ALA A 1 80 ? 5.096 6.561 6.783 1.00 98.12 80 ALA A CA 1
ATOM 599 C C . ALA A 1 80 ? 6.574 6.886 6.469 1.00 98.12 80 ALA A C 1
ATOM 601 O O . ALA A 1 80 ? 7.311 7.327 7.360 1.00 98.12 80 ALA A O 1
ATOM 602 N N . ARG A 1 81 ? 7.041 6.636 5.236 1.00 97.88 81 ARG A N 1
ATOM 603 C CA . ARG A 1 81 ? 8.377 7.008 4.761 1.00 97.88 81 ARG A CA 1
ATOM 604 C C . ARG A 1 81 ? 8.287 8.208 3.823 1.00 97.88 81 ARG A C 1
ATOM 606 O O . ARG A 1 81 ? 7.847 8.084 2.684 1.00 97.88 81 ARG A O 1
ATOM 613 N N . ASP A 1 82 ? 8.799 9.339 4.294 1.00 95.88 82 ASP A N 1
ATOM 614 C CA . ASP A 1 82 ? 8.962 10.544 3.483 1.00 95.88 82 ASP A CA 1
ATOM 615 C C . ASP A 1 82 ? 10.042 10.327 2.409 1.00 95.88 82 ASP A C 1
ATOM 617 O O . ASP A 1 82 ? 11.218 10.119 2.731 1.00 95.88 82 ASP A O 1
ATOM 621 N N . LEU A 1 83 ? 9.626 10.337 1.139 1.00 97.00 83 LEU A N 1
ATOM 622 C CA . LEU A 1 83 ? 10.508 10.240 -0.029 1.00 97.00 83 LEU A CA 1
ATOM 623 C C . LEU A 1 83 ? 10.671 11.589 -0.757 1.00 97.00 83 LEU A C 1
ATOM 625 O O . LEU A 1 83 ? 11.314 11.647 -1.804 1.00 97.00 83 LEU A O 1
ATOM 629 N N . GLY A 1 84 ? 10.135 12.681 -0.199 1.00 95.62 84 GLY A N 1
ATOM 630 C CA . GLY A 1 84 ? 10.202 14.027 -0.771 1.00 95.62 84 GLY A CA 1
ATOM 631 C C . GLY A 1 84 ? 9.160 14.331 -1.852 1.00 95.62 84 GLY A C 1
ATOM 632 O O . GLY A 1 84 ? 9.270 15.366 -2.513 1.00 95.62 84 GLY A O 1
ATOM 633 N N . ASP A 1 85 ? 8.179 13.449 -2.039 1.00 96.06 85 ASP A N 1
ATOM 634 C CA . ASP A 1 85 ? 7.017 13.628 -2.909 1.00 96.06 85 ASP A CA 1
ATOM 635 C C . ASP A 1 85 ? 5.783 14.128 -2.131 1.00 96.06 85 ASP A C 1
ATOM 637 O O . ASP A 1 85 ? 5.805 14.211 -0.903 1.00 96.06 85 ASP A O 1
ATOM 641 N N . ASP A 1 86 ? 4.708 14.486 -2.837 1.00 95.69 86 ASP A N 1
ATOM 642 C CA . ASP A 1 86 ? 3.459 14.961 -2.219 1.00 95.69 86 ASP A CA 1
ATOM 643 C C . ASP A 1 86 ? 2.588 13.840 -1.629 1.00 95.69 86 ASP A C 1
ATOM 645 O O . ASP A 1 86 ? 1.702 14.133 -0.831 1.00 95.69 86 ASP A O 1
ATOM 649 N N . GLN A 1 87 ? 2.895 12.573 -1.936 1.00 93.94 87 GLN A N 1
ATOM 650 C CA . GLN A 1 87 ? 2.209 11.363 -1.469 1.00 93.94 87 GLN A CA 1
ATOM 651 C C . GLN A 1 87 ? 0.765 11.208 -1.964 1.00 93.94 87 GLN A C 1
ATOM 653 O O . GLN A 1 87 ? 0.107 10.245 -1.564 1.00 93.94 87 GLN A O 1
ATOM 658 N N . ASP A 1 88 ? 0.269 12.090 -2.837 1.00 95.62 88 ASP A N 1
ATOM 659 C CA . ASP A 1 88 ? -1.151 12.138 -3.209 1.00 95.62 88 ASP A CA 1
ATOM 660 C C . ASP A 1 88 ? -1.623 10.814 -3.833 1.00 95.62 88 ASP A C 1
ATOM 662 O O . ASP A 1 88 ? -2.720 10.341 -3.528 1.00 95.62 88 ASP A O 1
ATOM 666 N N . THR A 1 89 ? -0.785 10.176 -4.657 1.00 95.88 89 THR A N 1
ATOM 667 C CA . THR A 1 89 ? -1.097 8.887 -5.297 1.00 95.88 89 THR A CA 1
ATOM 668 C C . THR A 1 89 ? -1.266 7.778 -4.259 1.00 95.88 89 THR A C 1
ATOM 670 O O . THR A 1 89 ? -2.345 7.200 -4.148 1.00 95.88 89 THR A O 1
ATOM 673 N N . LEU A 1 90 ? -0.243 7.515 -3.435 1.00 98.31 90 LEU A N 1
ATOM 674 C CA . LEU A 1 90 ? -0.305 6.460 -2.418 1.00 98.31 90 LEU A CA 1
ATOM 675 C C . LEU A 1 90 ? -1.407 6.715 -1.384 1.00 98.31 90 LEU A C 1
ATOM 677 O O . LEU A 1 90 ? -2.095 5.781 -0.967 1.00 98.31 90 LEU A O 1
ATOM 681 N N . GLN A 1 91 ? -1.590 7.968 -0.962 1.00 98.12 91 GLN A N 1
ATOM 682 C CA . GLN A 1 91 ? -2.657 8.321 -0.031 1.00 98.12 91 GLN A CA 1
ATOM 683 C C . GLN A 1 91 ? -4.035 8.084 -0.649 1.00 98.12 91 GLN A C 1
ATOM 685 O O . GLN A 1 91 ? -4.900 7.535 0.029 1.00 98.12 91 GLN A O 1
ATOM 690 N N . SER A 1 92 ? -4.230 8.410 -1.929 1.00 98.12 92 SER A N 1
ATOM 691 C CA . SER A 1 92 ? -5.481 8.109 -2.634 1.00 98.12 92 SER A CA 1
ATOM 692 C C . SER A 1 92 ? -5.763 6.606 -2.640 1.00 98.12 92 SER A C 1
ATOM 694 O O . SER A 1 92 ? -6.846 6.197 -2.227 1.00 98.12 92 SER A O 1
ATOM 696 N N . THR A 1 93 ? -4.773 5.772 -2.969 1.00 98.31 93 THR A N 1
ATOM 697 C CA . THR A 1 93 ? -4.897 4.303 -2.933 1.00 98.31 93 THR A CA 1
ATOM 698 C C . THR A 1 93 ? -5.247 3.780 -1.535 1.00 98.31 93 THR A C 1
ATOM 700 O O . THR A 1 93 ? -6.085 2.887 -1.383 1.00 98.31 93 THR A O 1
ATOM 703 N N . ILE A 1 94 ? -4.644 4.343 -0.482 1.00 98.75 94 ILE A N 1
ATOM 704 C CA . ILE A 1 94 ? -4.972 4.003 0.911 1.00 98.75 94 ILE A CA 1
ATOM 705 C C . ILE A 1 94 ? -6.431 4.352 1.230 1.00 98.75 94 ILE A C 1
ATOM 707 O O . ILE A 1 94 ? -7.148 3.515 1.782 1.00 98.75 94 ILE A O 1
ATOM 711 N N . LEU A 1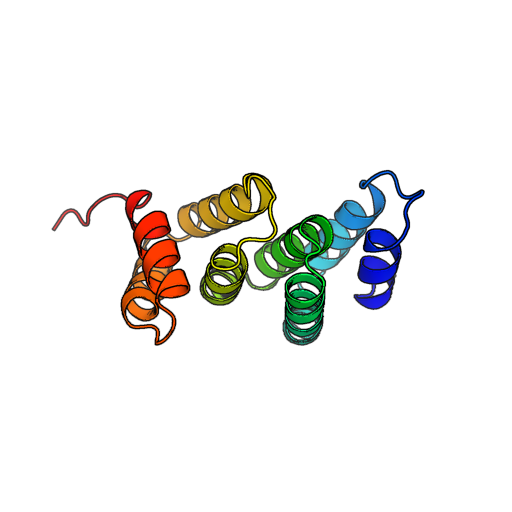 95 ? -6.880 5.558 0.879 1.00 98.31 95 LEU A N 1
ATOM 712 C CA . LEU A 1 95 ? -8.248 6.012 1.140 1.00 98.31 95 LEU A CA 1
ATOM 713 C C . LEU A 1 95 ? -9.281 5.194 0.354 1.00 98.31 95 LEU A C 1
ATOM 715 O O . LEU A 1 95 ? -10.332 4.848 0.896 1.00 98.31 95 LEU A O 1
ATOM 719 N N . GLU A 1 96 ? -8.969 4.814 -0.884 1.00 97.81 96 GLU A N 1
ATOM 720 C CA . GLU A 1 96 ? -9.802 3.908 -1.673 1.00 97.81 96 GLU A CA 1
ATOM 721 C C . GLU A 1 96 ? -9.945 2.545 -0.988 1.00 97.81 96 GLU A C 1
ATOM 723 O O . GLU A 1 96 ? -11.072 2.085 -0.796 1.00 97.81 96 GLU A O 1
ATOM 728 N N . LEU A 1 97 ? -8.845 1.929 -0.531 1.00 97.81 97 LEU A N 1
ATOM 729 C CA . LEU A 1 97 ? -8.907 0.674 0.229 1.00 97.81 97 LEU A CA 1
ATOM 730 C C . LEU A 1 97 ? -9.757 0.804 1.495 1.00 97.81 97 LEU A C 1
ATOM 732 O O . LEU A 1 97 ? -10.573 -0.076 1.768 1.00 97.81 97 LEU A O 1
ATOM 736 N N . ILE A 1 98 ? -9.576 1.889 2.251 1.00 97.94 98 ILE A N 1
ATOM 737 C CA . ILE A 1 98 ? -10.343 2.164 3.470 1.00 97.94 98 ILE A CA 1
ATOM 738 C C . ILE A 1 98 ? -11.843 2.212 3.157 1.00 97.94 98 ILE A C 1
ATOM 740 O O . ILE A 1 98 ? -12.624 1.555 3.842 1.00 97.94 98 ILE A O 1
ATOM 744 N N . SER A 1 99 ? -12.235 2.909 2.087 1.00 96.25 99 SER A N 1
ATOM 745 C CA . SER A 1 99 ? -13.642 3.061 1.690 1.00 96.25 99 SER A CA 1
ATOM 746 C C . SER A 1 99 ? -14.327 1.750 1.278 1.00 96.25 99 SER A C 1
ATOM 748 O O . SER A 1 99 ? -15.552 1.642 1.334 1.00 96.25 99 SER A O 1
ATOM 750 N N . VAL A 1 100 ? -13.556 0.736 0.865 1.00 95.81 100 VAL A N 1
ATOM 751 C CA . VAL A 1 100 ? -14.097 -0.571 0.457 1.00 95.81 100 VAL A CA 1
ATOM 752 C C . VAL A 1 100 ? -14.564 -1.391 1.664 1.00 95.81 100 VAL A C 1
ATOM 754 O O . VAL A 1 100 ? -15.552 -2.119 1.557 1.00 95.81 100 VAL A O 1
ATOM 757 N N . ASP A 1 101 ? -13.865 -1.298 2.799 1.00 95.69 101 ASP A N 1
ATOM 758 C CA . ASP A 1 101 ? -14.182 -2.038 4.028 1.00 95.69 101 ASP A CA 1
ATOM 759 C C . ASP A 1 101 ? -13.717 -1.260 5.269 1.00 95.69 101 ASP A C 1
ATOM 761 O O . ASP A 1 101 ? -12.695 -1.571 5.887 1.00 95.69 101 ASP A O 1
ATOM 765 N N . GLU A 1 102 ? -14.487 -0.234 5.638 1.00 96.25 102 GLU A N 1
ATOM 766 C CA . GLU A 1 102 ? -14.172 0.672 6.749 1.00 96.25 102 GLU A CA 1
ATOM 767 C C . GLU A 1 102 ? -14.022 -0.053 8.094 1.00 96.25 102 GLU A C 1
ATOM 769 O O . GLU A 1 102 ? -13.137 0.271 8.886 1.00 96.25 102 GLU A O 1
ATOM 774 N N . ALA A 1 103 ? -14.842 -1.078 8.349 1.00 95.69 103 ALA A N 1
ATOM 775 C CA . ALA A 1 103 ? -14.794 -1.837 9.596 1.00 95.69 103 ALA A CA 1
ATOM 776 C C . ALA A 1 103 ? -13.490 -2.640 9.714 1.00 95.69 103 ALA A C 1
ATOM 778 O O . ALA A 1 103 ? -12.850 -2.666 10.772 1.00 95.69 103 ALA A O 1
ATOM 779 N N . ARG A 1 104 ? -13.062 -3.290 8.624 1.00 97.50 104 ARG A N 1
ATOM 780 C CA . ARG A 1 104 ? -11.776 -3.993 8.586 1.00 97.50 104 ARG A CA 1
ATOM 781 C C . ARG A 1 104 ? -10.605 -3.016 8.610 1.00 97.50 104 ARG A C 1
ATOM 783 O O . ARG A 1 104 ? -9.628 -3.286 9.310 1.00 97.50 104 ARG A O 1
ATOM 790 N N . ALA A 1 105 ? -10.710 -1.898 7.893 1.00 97.94 105 ALA A N 1
ATOM 791 C CA . ALA A 1 105 ? -9.720 -0.830 7.897 1.00 97.94 105 ALA A CA 1
ATOM 792 C C . ALA A 1 105 ? -9.486 -0.297 9.314 1.00 97.94 105 ALA A C 1
ATOM 794 O O . ALA A 1 105 ? -8.343 -0.282 9.770 1.00 97.94 105 ALA A O 1
ATOM 795 N N . ARG A 1 106 ? -10.563 0.036 10.043 1.00 97.69 106 ARG A N 1
ATOM 796 C CA . ARG A 1 106 ? -10.521 0.479 11.444 1.00 97.69 106 ARG A CA 1
ATOM 797 C C . ARG A 1 106 ? -9.710 -0.487 12.300 1.00 97.69 106 ARG A C 1
ATOM 799 O O . ARG A 1 106 ? -8.726 -0.084 12.911 1.00 97.69 106 ARG A O 1
ATOM 806 N N . ALA A 1 107 ? -10.054 -1.775 12.271 1.00 97.62 107 ALA A N 1
ATOM 807 C CA . ALA A 1 107 ? -9.362 -2.785 13.070 1.00 97.62 107 ALA A CA 1
ATOM 808 C C . ALA A 1 107 ? -7.859 -2.896 12.737 1.00 97.62 107 ALA A C 1
ATOM 810 O O . ALA A 1 107 ? -7.033 -3.108 13.626 1.00 97.62 107 ALA A O 1
ATOM 811 N N . LEU A 1 108 ? -7.477 -2.770 11.462 1.00 98.31 108 LEU A N 1
ATOM 812 C CA . LEU A 1 108 ? -6.070 -2.798 11.046 1.00 98.31 108 LEU A CA 1
ATOM 813 C C . LEU A 1 108 ? -5.317 -1.537 11.496 1.00 98.31 108 LEU A C 1
ATOM 815 O O . LEU A 1 108 ? -4.215 -1.646 12.031 1.00 98.31 108 LEU A O 1
ATOM 819 N N . LEU A 1 109 ? -5.914 -0.358 11.323 1.00 98.38 109 LEU A N 1
ATOM 820 C CA . LEU A 1 109 ? -5.315 0.928 11.687 1.00 98.38 109 LEU A CA 1
ATOM 821 C C . LEU A 1 109 ? -5.193 1.114 13.209 1.00 98.38 109 LEU A C 1
ATOM 823 O O . LEU A 1 109 ? -4.193 1.646 13.692 1.00 98.38 109 LEU A O 1
ATOM 827 N N . GLU A 1 110 ? -6.153 0.614 13.988 1.00 97.06 110 GLU A N 1
ATOM 828 C CA . GLU A 1 110 ? -6.069 0.590 15.454 1.00 97.06 110 GLU A CA 1
ATOM 829 C C . GLU A 1 110 ? -4.900 -0.272 15.940 1.00 97.06 110 GLU A C 1
ATOM 831 O O . GLU A 1 110 ? -4.175 0.126 16.851 1.00 97.06 110 GLU A O 1
ATOM 836 N N . ASN A 1 111 ? -4.645 -1.415 15.292 1.00 97.19 111 ASN A N 1
ATOM 837 C CA . ASN A 1 111 ? -3.463 -2.223 15.598 1.00 97.19 111 ASN A CA 1
ATOM 838 C C . ASN A 1 111 ? -2.162 -1.468 15.278 1.00 97.19 111 ASN A C 1
ATOM 840 O O . ASN A 1 111 ? -1.225 -1.493 16.075 1.00 97.19 111 ASN A O 1
ATOM 844 N N . LEU A 1 112 ? -2.108 -0.758 14.145 1.00 97.88 112 LEU A N 1
ATOM 845 C CA . LEU A 1 112 ? -0.943 0.050 13.751 1.00 97.88 112 LEU A CA 1
ATOM 846 C C . LEU A 1 112 ? -0.738 1.281 14.638 1.00 97.88 112 LEU A C 1
ATOM 848 O O . LEU A 1 112 ? 0.379 1.777 14.755 1.00 97.88 112 LEU A O 1
ATOM 852 N N . SER A 1 113 ? -1.774 1.733 15.343 1.00 93.94 113 SER A N 1
ATOM 853 C CA . SER A 1 113 ? -1.651 2.798 16.345 1.00 93.94 113 SER A CA 1
ATOM 854 C C . SER A 1 113 ? -0.795 2.383 17.553 1.00 93.94 113 SER A C 1
ATOM 856 O O . SER A 1 113 ? -0.401 3.235 18.349 1.00 93.94 113 SER A O 1
ATOM 858 N N . ALA A 1 114 ? -0.466 1.092 17.682 1.00 94.38 114 ALA A N 1
ATOM 859 C CA . ALA A 1 114 ? 0.460 0.548 18.672 1.00 94.38 114 ALA A CA 1
ATOM 860 C C . ALA A 1 114 ? 1.811 0.093 18.076 1.00 94.38 114 ALA A C 1
ATOM 862 O O . ALA A 1 114 ? 2.583 -0.555 18.781 1.00 94.38 114 ALA A O 1
ATOM 863 N N . ASP A 1 115 ? 2.103 0.411 16.808 1.00 98.06 115 ASP A N 1
ATOM 864 C CA . ASP A 1 115 ? 3.357 0.028 16.144 1.00 98.06 115 ASP A CA 1
ATOM 865 C C . ASP A 1 115 ? 4.589 0.643 16.833 1.00 98.06 115 ASP A C 1
ATOM 867 O O . ASP A 1 115 ? 4.519 1.733 17.411 1.00 98.06 115 ASP A O 1
ATOM 871 N N . ASP A 1 116 ? 5.740 -0.029 16.764 1.00 97.50 116 ASP A N 1
ATOM 872 C CA . ASP A 1 116 ? 6.991 0.460 17.354 1.00 97.50 116 ASP A CA 1
ATOM 873 C C . ASP A 1 116 ? 7.474 1.757 16.677 1.00 97.50 116 ASP A C 1
ATOM 875 O O . ASP A 1 116 ? 8.036 2.641 17.339 1.00 97.50 116 ASP A O 1
ATOM 879 N N . SER A 1 117 ? 7.218 1.917 15.375 1.00 97.94 117 SER A N 1
ATOM 880 C CA . SER A 1 117 ? 7.608 3.092 14.600 1.00 97.94 117 SER A CA 1
ATOM 881 C C . SER A 1 117 ? 6.668 4.280 14.850 1.00 97.94 117 SER A C 1
ATOM 883 O O . SER A 1 117 ? 5.475 4.199 14.548 1.00 97.94 117 SER A O 1
ATOM 885 N N . PRO A 1 118 ? 7.177 5.432 15.336 1.00 98.19 118 PRO A N 1
ATOM 886 C CA . PRO A 1 118 ? 6.362 6.633 15.501 1.00 98.19 118 PRO A CA 1
ATOM 887 C C . PRO A 1 118 ? 5.694 7.107 14.213 1.00 98.19 118 PRO A C 1
ATOM 889 O O . PRO A 1 118 ? 4.523 7.464 14.259 1.00 98.19 118 PRO A O 1
ATOM 892 N N . SER A 1 119 ? 6.393 7.045 13.075 1.00 97.94 119 SER A N 1
ATOM 893 C CA . SER A 1 119 ? 5.820 7.483 11.802 1.00 97.94 119 SER A CA 1
ATOM 894 C C . SER A 1 119 ? 4.676 6.577 11.351 1.00 97.94 119 SER A C 1
ATOM 896 O O . SER A 1 119 ? 3.675 7.072 10.858 1.00 97.94 119 SER A O 1
ATOM 898 N N . VAL A 1 120 ? 4.763 5.264 11.596 1.00 98.69 120 VAL A N 1
ATOM 899 C CA . VAL A 1 120 ? 3.667 4.330 11.284 1.00 98.69 120 VAL A CA 1
ATOM 900 C C . VAL A 1 120 ? 2.444 4.631 12.143 1.00 98.69 120 VAL A C 1
ATOM 902 O O . VAL A 1 120 ? 1.335 4.674 11.616 1.00 98.69 120 VAL A O 1
ATOM 905 N N . ARG A 1 121 ? 2.631 4.902 13.443 1.00 98.56 121 ARG A N 1
ATOM 906 C CA . ARG A 1 121 ? 1.524 5.306 14.325 1.00 98.56 121 ARG A CA 1
ATOM 907 C C . ARG A 1 121 ? 0.876 6.614 13.872 1.00 98.56 121 ARG A C 1
ATOM 909 O O . ARG A 1 121 ? -0.345 6.718 13.890 1.00 98.56 121 ARG A O 1
ATOM 916 N N . GLU A 1 122 ? 1.678 7.601 13.480 1.00 98.19 122 GLU A N 1
ATOM 917 C CA . GLU A 1 122 ? 1.195 8.901 12.996 1.00 98.19 122 GLU A CA 1
ATOM 918 C C . GLU A 1 122 ? 0.427 8.763 11.675 1.00 98.19 122 GLU A C 1
ATOM 920 O O . GLU A 1 122 ? -0.678 9.289 11.557 1.00 98.19 122 GLU A O 1
ATOM 925 N N . THR A 1 123 ? 0.944 7.993 10.715 1.00 98.31 123 THR A N 1
ATOM 926 C CA . THR A 1 123 ? 0.249 7.716 9.450 1.00 98.31 123 THR A CA 1
ATOM 927 C C . THR A 1 123 ? -1.024 6.897 9.670 1.00 98.31 123 THR A C 1
ATOM 929 O O . THR A 1 123 ? -2.042 7.165 9.038 1.00 98.31 123 THR A O 1
ATOM 932 N N . ALA A 1 124 ? -1.023 5.932 10.594 1.00 98.44 124 ALA A N 1
ATOM 933 C CA . ALA A 1 124 ? -2.235 5.199 10.953 1.00 98.44 124 ALA A CA 1
ATOM 934 C C . ALA A 1 124 ? -3.294 6.122 11.579 1.00 98.44 124 ALA A C 1
ATOM 936 O O . ALA A 1 124 ? -4.467 6.028 11.227 1.00 98.44 124 ALA A O 1
ATOM 937 N N . ALA A 1 125 ? -2.883 7.040 12.460 1.00 97.62 125 ALA A N 1
ATOM 938 C CA . ALA A 1 125 ? -3.771 8.035 13.052 1.00 97.62 125 ALA A CA 1
ATOM 939 C C . ALA A 1 125 ? -4.361 8.980 11.995 1.00 97.62 125 ALA A C 1
ATOM 941 O O . ALA A 1 125 ? -5.567 9.195 12.006 1.00 97.62 125 ALA A O 1
ATOM 942 N N . TRP A 1 126 ? -3.547 9.464 11.051 1.00 96.62 126 TRP A N 1
ATOM 943 C CA . TRP A 1 126 ? -4.024 10.233 9.897 1.00 96.62 126 TRP A CA 1
ATOM 944 C C . TRP A 1 126 ? -5.095 9.464 9.116 1.00 96.62 126 TRP A C 1
ATOM 946 O O . TRP A 1 126 ? -6.173 9.994 8.874 1.00 96.62 126 TRP A O 1
ATOM 956 N N . ALA A 1 127 ? -4.850 8.194 8.785 1.00 97.56 127 ALA A N 1
ATOM 957 C CA . ALA A 1 127 ? -5.810 7.379 8.044 1.00 97.56 127 ALA A CA 1
ATOM 958 C C . ALA A 1 127 ? -7.124 7.149 8.822 1.00 97.56 127 ALA A C 1
ATOM 960 O O . ALA A 1 127 ? -8.198 7.123 8.223 1.00 97.56 127 ALA A O 1
ATOM 961 N N . LEU A 1 128 ? -7.061 7.028 10.155 1.00 96.88 128 LEU A N 1
ATOM 962 C CA . LEU A 1 128 ? -8.246 6.908 11.015 1.00 96.88 128 LEU A CA 1
ATOM 963 C C . LEU A 1 128 ? -9.145 8.157 10.981 1.00 96.88 128 LEU A C 1
ATOM 965 O O . LEU A 1 128 ? -10.343 8.022 11.221 1.00 96.88 128 LEU A O 1
ATOM 969 N N . GLU A 1 129 ? -8.612 9.347 10.678 1.00 95.19 129 GLU A N 1
ATOM 970 C CA . GLU A 1 129 ? -9.401 10.591 10.589 1.00 95.19 129 GLU A CA 1
ATOM 971 C C . GLU A 1 129 ? -10.404 10.587 9.422 1.00 95.19 129 GLU A C 1
ATOM 973 O O . GLU A 1 129 ? -11.356 11.368 9.432 1.00 95.19 129 GLU A O 1
ATOM 978 N N . PHE A 1 130 ? -10.219 9.700 8.439 1.00 93.31 130 PHE A N 1
ATOM 979 C CA . PHE A 1 130 ? -11.094 9.569 7.268 1.00 93.31 130 PHE A CA 1
ATOM 980 C C . PHE A 1 130 ? -12.232 8.564 7.457 1.00 93.31 130 PHE A C 1
ATOM 982 O O . PHE A 1 130 ? -13.081 8.441 6.577 1.00 93.31 130 PHE A O 1
ATOM 989 N N . LEU A 1 131 ? -12.266 7.856 8.585 1.00 91.06 131 LEU A N 1
ATOM 990 C CA . LEU A 1 131 ? -13.341 6.925 8.913 1.00 91.06 131 LEU A CA 1
ATOM 991 C C . LEU A 1 131 ? -14.471 7.636 9.660 1.00 91.06 131 LEU A C 1
ATOM 993 O O . LEU A 1 131 ? -14.218 8.422 10.578 1.00 91.06 131 LEU A O 1
ATOM 997 N N . GLU A 1 132 ? -15.725 7.306 9.335 1.00 81.56 132 GLU A N 1
ATOM 998 C CA . GLU A 1 132 ? -16.863 7.782 10.126 1.00 81.56 132 GLU A CA 1
ATOM 999 C C . GLU A 1 132 ? -16.760 7.266 11.573 1.00 81.56 132 GLU A C 1
ATOM 1001 O O . GLU A 1 132 ? -16.371 6.115 11.789 1.00 81.56 132 GLU A O 1
ATOM 1006 N N . PRO A 1 133 ? -17.078 8.086 12.592 1.00 73.50 133 PRO A N 1
ATOM 1007 C CA . PRO A 1 133 ? -17.071 7.629 13.976 1.00 73.50 133 PRO A CA 1
ATOM 1008 C C . PRO A 1 133 ? -18.088 6.501 14.167 1.00 73.50 133 PRO A C 1
ATOM 1010 O O . PRO A 1 133 ? -19.195 6.574 13.634 1.00 73.50 133 PRO A O 1
ATOM 1013 N N . ASP A 1 134 ? -17.733 5.495 14.970 1.00 64.81 134 ASP A N 1
ATOM 1014 C CA . ASP A 1 134 ? -18.657 4.415 15.314 1.00 64.81 134 ASP A CA 1
ATOM 1015 C C . ASP A 1 134 ? -19.906 5.020 15.979 1.00 64.81 134 ASP A C 1
ATOM 1017 O O . ASP A 1 134 ? -19.842 5.635 17.049 1.00 64.81 134 ASP A O 1
ATOM 1021 N N . LEU A 1 135 ? -21.050 4.903 15.305 1.00 57.69 135 LEU A N 1
ATOM 1022 C CA . LEU A 1 135 ? -22.345 5.250 15.875 1.00 57.69 135 LEU A CA 1
ATOM 1023 C C . LEU A 1 135 ? -22.833 4.039 16.677 1.00 57.69 135 LEU A C 1
ATOM 1025 O O . LEU A 1 135 ? -23.470 3.146 16.118 1.00 57.69 135 LEU A O 1
ATOM 1029 N N . ASP A 1 136 ? -22.482 4.011 17.965 1.00 55.91 136 ASP A N 1
ATOM 1030 C CA . ASP A 1 136 ? -23.035 3.080 18.966 1.00 55.91 136 ASP A CA 1
ATOM 1031 C C . ASP A 1 136 ? -24.577 3.142 19.052 1.00 55.91 136 ASP A C 1
ATOM 1033 O O . ASP A 1 136 ? -25.146 4.264 19.093 1.00 55.91 136 ASP A O 1
#

Foldseek 3Di:
DADVVVLVVLLPDPPRPLPVNVVSLVVLLVVLPLVCLVVLLVQLVVCLVVLNPSSNLSSLSSNCSNVQLVCLLSLLVSLLRDSPDPCPRSVVSNLVSCVVPVPSLVVSLVVQCPDPDPSSVVSSVVSNVSHDPDPD

pLDDT: mean 94.63, std 8.2, range [55.91, 98.88]

Secondary structure (DSSP, 8-state):
---HHHHHHHHT-TT--SHHHHHHHHHHHHHT-GGGHHHHHHHHHHHHHHT-HHHHHHHHHHHHHHHGGGGHHHHHHHHTS--SS--HHHHHHHHHHHHH-HHHHHHHHHHHTT-SSHHHHHHHHHHHTTSPP---

Sequence (136 aa):
MFTVNELVRCINDPDDDSTRAYEIVDEMVASGDKALVPHLATELQKFLNEGDFYGRDVIADALAGLAGIEALPLLIAASARDLGDDQDTLQSTILELISVDEARARALLENLSADDSPSVRETAAWALEFLEPDLD

Organism: NCBI:txid1411118

InterPro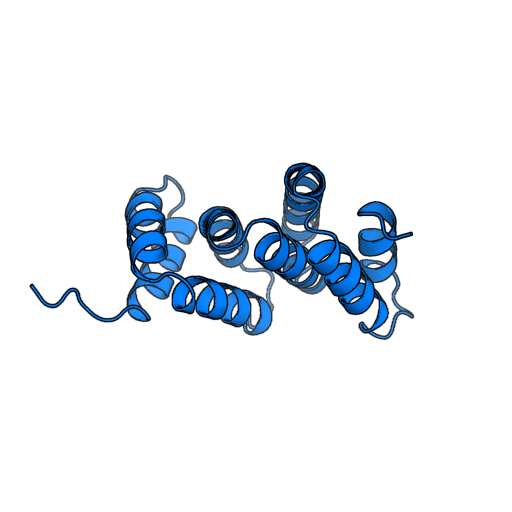 domains:
  IPR000357 HEAT repeat [PF02985] (108-128)
  IPR011989 Armadillo-like helical [G3DSA:1.25.10.10] (3-135)
  IPR016024 Armadillo-type fold [SSF48371] (7-129)